Protein AF-A0AAW8T1I6-F1 (afdb_monomer_lite)

Foldseek 3Di:
DDDDDDDDPPDPDDDDPPDPDDPDPDDLCRVDDWAFEEAEEEAPDFDQQCSRTPVSVVRDPPWDKDWPDGDHRNDFDKDKTWIWIAHPSRDIDIYIYIYGYDYPDDVCRVDDFQFDDDDDDVPDDDDCPPRGPDDDD

pLDDT: mean 73.12, std 18.67, range [39.38, 94.88]

Organism: NCBI:txid71452

InterPro domains:
  IPR012706 Rib/alpha/Esp surface antigen repeat [TIGR02331] (39-114)
  IPR059115 Rib domain [PF08428] (28-103)
  IPR059115 Rib domain [PF08428] (107-135)

Radius of gyration: 32.07 Å; chains: 1; bounding box: 102×38×80 Å

Sequence (137 aa):
WPEEATQPITADDTEFVSSATKLDDKSDADKYNPEGQKVTTELNKEPDASEGIKNKEDLPKDTKYTWKEKVDVSAAGNKKGTVVVTYPDGSSDEVEVDVTVTDNRSDADKYEPTVEGEKVEVGGTVDLTDNVTNLPT

Structure (mmCIF, N/CA/C/O backbone):
data_AF-A0AAW8T1I6-F1
#
_entry.id   AF-A0AAW8T1I6-F1
#
loop_
_atom_site.group_PDB
_atom_site.id
_atom_site.type_symbol
_atom_site.label_atom_id
_atom_site.label_alt_id
_atom_site.label_comp_id
_atom_site.label_asym_id
_atom_site.label_entity_id
_atom_site.label_seq_id
_atom_site.pdbx_PDB_ins_code
_atom_site.Cartn_x
_atom_site.Cartn_y
_atom_site.Cartn_z
_atom_site.occupancy
_atom_site.B_iso_or_equiv
_atom_site.auth_seq_id
_atom_site.auth_comp_id
_atom_site.auth_asym_id
_atom_site.auth_atom_id
_atom_site.pdbx_PDB_model_num
ATOM 1 N N . TRP A 1 1 ? -63.818 -28.198 21.533 1.00 39.38 1 TRP A N 1
ATOM 2 C CA . TRP A 1 1 ? -63.361 -26.848 21.918 1.00 39.38 1 TRP A CA 1
ATOM 3 C C . TRP A 1 1 ? -62.116 -27.067 22.768 1.00 39.38 1 TRP A C 1
ATOM 5 O O . TRP A 1 1 ? -62.206 -27.926 23.635 1.00 39.38 1 TRP A O 1
ATOM 15 N N . PRO A 1 2 ? -60.951 -26.518 22.378 1.00 56.09 2 PRO A N 1
ATOM 16 C CA . PRO A 1 2 ? -59.714 -27.300 22.284 1.00 56.09 2 PRO A CA 1
ATOM 17 C C . PRO A 1 2 ? -58.902 -27.390 23.579 1.00 56.09 2 PRO A C 1
ATOM 19 O O . PRO A 1 2 ? -58.946 -26.500 24.422 1.00 56.09 2 PRO A O 1
ATOM 22 N N . GLU A 1 3 ? -58.150 -28.484 23.671 1.00 47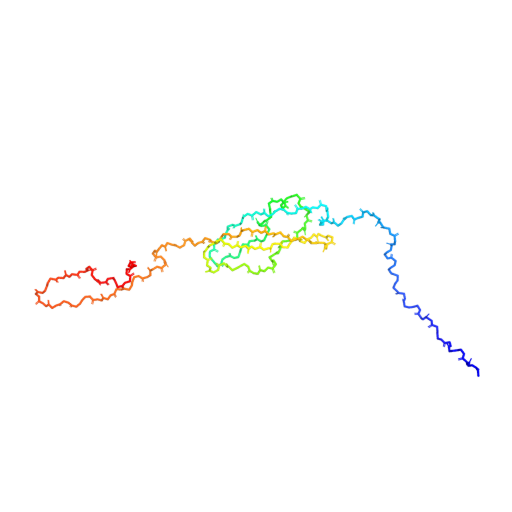.78 3 GLU A N 1
ATOM 23 C CA . GLU A 1 3 ? -57.168 -28.793 24.703 1.00 47.78 3 GLU A CA 1
ATOM 24 C C . GLU A 1 3 ? -55.894 -27.969 24.460 1.00 47.78 3 GLU A C 1
ATOM 26 O O . GLU A 1 3 ? -55.295 -28.006 23.384 1.00 47.78 3 GLU A O 1
ATOM 31 N N . GLU A 1 4 ? -55.530 -27.182 25.467 1.00 54.12 4 GLU A N 1
ATOM 32 C CA . GLU A 1 4 ? -54.339 -26.344 25.542 1.00 54.12 4 GLU A CA 1
ATOM 33 C C . GLU A 1 4 ? -53.096 -27.239 25.663 1.00 54.12 4 GLU A C 1
ATOM 35 O O . GLU A 1 4 ? -52.903 -27.948 26.653 1.00 54.12 4 GLU A O 1
ATOM 40 N N . ALA A 1 5 ? -52.270 -27.256 24.615 1.00 54.16 5 ALA A N 1
ATOM 41 C CA . ALA A 1 5 ? -51.030 -28.015 24.593 1.00 54.16 5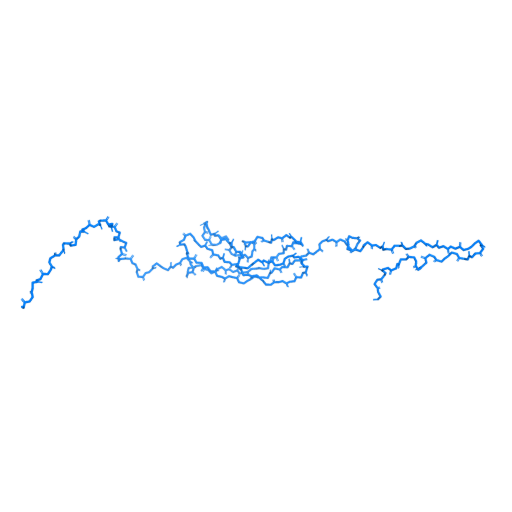 ALA A CA 1
ATOM 42 C C . ALA A 1 5 ? -50.003 -27.362 25.529 1.00 54.16 5 ALA A C 1
ATOM 44 O O . ALA A 1 5 ? -49.456 -26.297 25.253 1.00 54.16 5 ALA A O 1
ATOM 45 N N . THR A 1 6 ? -49.734 -28.040 26.637 1.00 50.91 6 THR A N 1
ATOM 46 C CA . THR A 1 6 ? -48.608 -27.784 27.530 1.00 50.91 6 THR A CA 1
ATOM 47 C C . THR A 1 6 ? -47.327 -28.321 26.895 1.00 50.91 6 THR A C 1
ATOM 49 O O . THR A 1 6 ? -47.194 -29.527 26.700 1.00 50.91 6 THR A O 1
ATOM 52 N N . GLN A 1 7 ? -46.346 -27.449 26.644 1.00 53.72 7 GLN A N 1
ATOM 53 C CA . GLN A 1 7 ? -44.936 -27.839 26.715 1.00 53.72 7 GLN A CA 1
ATOM 54 C C . GLN A 1 7 ? -44.137 -26.791 27.508 1.00 53.72 7 GLN A C 1
ATOM 56 O O . GLN A 1 7 ? -44.283 -25.595 27.253 1.00 53.72 7 GLN A O 1
ATOM 61 N N . PRO A 1 8 ? -43.327 -27.221 28.495 1.00 50.47 8 PRO A N 1
ATOM 62 C CA . PRO A 1 8 ? -42.499 -26.331 29.296 1.00 50.47 8 PRO A CA 1
ATOM 63 C C . PRO A 1 8 ? -41.362 -25.753 28.448 1.00 50.47 8 PRO A C 1
ATOM 65 O O . PRO A 1 8 ? -40.658 -26.488 27.754 1.00 50.47 8 PRO A O 1
ATOM 68 N N . ILE A 1 9 ? -41.148 -24.439 28.552 1.00 52.16 9 ILE A N 1
ATOM 69 C CA . ILE A 1 9 ? -39.892 -23.811 28.143 1.00 52.16 9 ILE A CA 1
ATOM 70 C C . ILE A 1 9 ? -38.775 -24.442 28.982 1.00 52.16 9 ILE A C 1
ATOM 72 O O . ILE A 1 9 ? -38.654 -24.197 30.180 1.00 52.16 9 ILE A O 1
ATOM 76 N N . THR A 1 10 ? -38.011 -25.352 28.385 1.00 50.12 10 THR A N 1
ATOM 77 C CA . THR A 1 10 ? -36.826 -25.885 29.054 1.00 50.12 10 THR A CA 1
ATOM 78 C C . THR A 1 10 ? -35.788 -24.780 28.993 1.00 50.12 10 THR A C 1
ATOM 80 O O . THR A 1 10 ? -35.408 -24.349 27.907 1.00 50.12 10 THR A O 1
ATOM 83 N N . ALA A 1 11 ? -35.420 -24.271 30.166 1.00 52.03 11 ALA A N 1
ATOM 84 C CA . ALA A 1 11 ? -34.281 -23.398 30.350 1.00 52.03 11 ALA A CA 1
ATOM 85 C C . ALA A 1 11 ? -33.032 -24.142 29.866 1.00 52.03 11 ALA A C 1
ATOM 87 O O . ALA A 1 11 ? -32.505 -24.993 30.580 1.00 52.03 11 ALA A O 1
ATOM 88 N N . ASP A 1 12 ? -32.604 -23.852 28.640 1.00 48.78 12 ASP A N 1
ATOM 89 C CA . ASP A 1 12 ? -31.193 -23.936 28.302 1.00 48.78 12 ASP A CA 1
ATOM 90 C C . ASP A 1 12 ? -30.607 -22.567 28.634 1.00 48.78 12 ASP A C 1
ATOM 92 O O . ASP A 1 12 ? -30.815 -21.556 27.958 1.00 48.78 12 ASP A O 1
ATOM 96 N N . ASP A 1 13 ? -30.018 -22.556 29.816 1.00 50.78 13 ASP A N 1
ATOM 97 C CA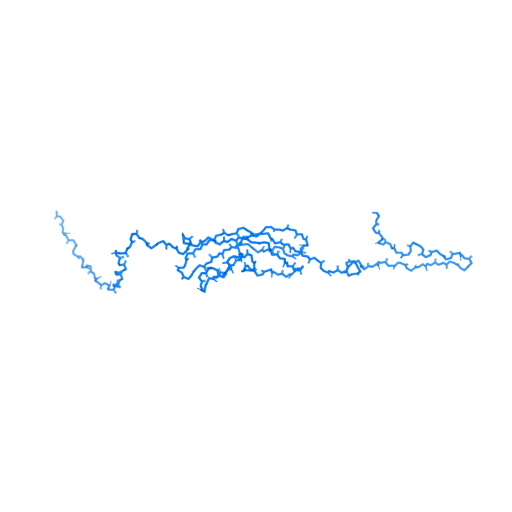 . ASP A 1 13 ? -29.177 -21.520 30.360 1.00 50.78 13 ASP A CA 1
ATOM 98 C C . ASP A 1 13 ? -28.027 -21.250 29.380 1.00 50.78 13 ASP A C 1
ATOM 100 O O . ASP A 1 13 ? -27.060 -21.997 29.267 1.00 50.78 13 ASP A O 1
ATOM 104 N N . THR A 1 14 ? -28.128 -20.159 28.635 1.00 47.47 14 THR A N 1
ATOM 105 C CA . THR A 1 14 ? -26.947 -19.336 28.413 1.00 47.47 14 THR A CA 1
ATOM 106 C C . THR A 1 14 ? -27.343 -17.922 28.763 1.00 47.47 14 THR A C 1
ATOM 108 O O . THR A 1 14 ? -27.845 -17.151 27.943 1.00 47.47 14 THR A O 1
ATOM 111 N N . GLU A 1 15 ? -27.135 -17.593 30.032 1.00 50.28 15 GLU A N 1
ATOM 112 C CA . GLU A 1 15 ? -26.924 -16.219 30.433 1.00 50.28 15 GLU A CA 1
ATOM 113 C C . GLU A 1 15 ? -25.830 -15.607 29.545 1.00 50.28 15 GLU A C 1
ATOM 115 O O . GLU A 1 15 ? -24.637 -15.820 29.738 1.00 50.28 15 GLU A O 1
ATOM 120 N N . PHE A 1 16 ? -26.227 -14.789 28.578 1.00 45.81 16 PHE A N 1
ATOM 121 C CA . PHE A 1 16 ? -25.461 -13.587 28.301 1.00 45.81 16 PHE A CA 1
ATOM 122 C C . PHE A 1 16 ? -26.426 -12.424 28.153 1.00 45.81 16 PHE A C 1
ATOM 124 O O . PHE A 1 16 ? -26.747 -11.929 27.076 1.00 45.81 16 PHE A O 1
ATOM 131 N N . VAL A 1 17 ? -26.890 -11.974 29.313 1.00 47.53 17 VAL A N 1
ATOM 132 C CA . VAL A 1 17 ? -27.098 -10.551 29.538 1.00 47.53 17 VAL A CA 1
ATOM 133 C C . VAL A 1 17 ? -25.784 -9.811 29.242 1.00 47.53 17 VAL A C 1
ATOM 135 O O . VAL A 1 17 ? -25.057 -9.439 30.152 1.00 47.53 17 VAL A O 1
ATOM 138 N N . SER A 1 18 ? -25.479 -9.531 27.973 1.00 44.50 18 SER A N 1
ATOM 139 C CA . SER A 1 18 ? -24.717 -8.325 27.633 1.00 44.50 18 SER A CA 1
ATOM 140 C C . SER A 1 18 ? -25.683 -7.154 27.543 1.00 44.50 18 SER A C 1
ATOM 142 O O . SER A 1 18 ? -26.021 -6.649 26.479 1.00 44.50 18 SER A O 1
ATOM 144 N N . SER A 1 19 ? -26.140 -6.770 28.731 1.00 42.41 19 SER A N 1
ATOM 145 C CA . SER A 1 19 ? -26.125 -5.385 29.184 1.00 42.41 19 SER A CA 1
ATOM 146 C C . SER A 1 19 ? -26.689 -4.341 28.221 1.00 42.41 19 SER A C 1
ATOM 148 O O . SER A 1 19 ? -25.997 -3.787 27.369 1.00 42.41 19 SER A O 1
ATOM 150 N N . ALA A 1 20 ? -27.917 -3.921 28.507 1.00 54.34 20 ALA A N 1
ATOM 151 C CA . ALA A 1 20 ? -28.295 -2.536 28.290 1.00 54.34 20 ALA A CA 1
ATOM 152 C C . ALA A 1 20 ? -27.394 -1.615 29.144 1.00 54.34 20 ALA A C 1
ATOM 154 O O . ALA A 1 20 ? -27.723 -1.351 30.295 1.00 54.34 20 ALA A O 1
ATOM 155 N N . THR A 1 21 ? -26.273 -1.138 28.588 1.00 42.59 21 THR A N 1
ATOM 156 C CA . THR A 1 21 ? -25.520 0.045 29.063 1.00 42.59 21 THR A CA 1
ATOM 157 C C . THR A 1 21 ? -24.465 0.493 28.040 1.00 42.59 21 THR A C 1
ATOM 159 O O . THR A 1 21 ? -23.339 0.012 28.071 1.00 42.59 21 THR A O 1
ATOM 162 N N . LYS A 1 22 ? -24.813 1.449 27.165 1.00 50.56 22 LYS A N 1
ATOM 163 C CA . LYS A 1 22 ? -24.069 2.708 26.912 1.00 50.56 22 LYS A CA 1
ATOM 164 C C . LYS A 1 22 ? -24.577 3.397 25.653 1.00 50.56 22 LYS A C 1
ATOM 166 O O . LYS A 1 22 ? -24.562 2.849 24.560 1.00 50.56 22 LYS A O 1
ATOM 171 N N . LEU A 1 23 ? -24.994 4.637 25.833 1.00 51.34 23 LEU A N 1
ATOM 172 C CA . LEU A 1 23 ? -25.487 5.546 24.809 1.00 51.34 23 LEU A CA 1
ATOM 173 C C . LEU A 1 23 ? -24.316 6.412 24.285 1.00 51.34 23 LEU A C 1
ATOM 175 O O . LEU A 1 23 ? -24.521 7.542 23.853 1.00 51.34 23 LEU A O 1
ATOM 179 N N . ASP A 1 24 ? -23.073 5.916 24.372 1.00 53.62 24 ASP A N 1
ATOM 180 C CA . ASP A 1 24 ? -21.867 6.753 24.289 1.00 53.62 24 ASP A CA 1
ATOM 181 C C . ASP A 1 24 ? -20.543 6.019 23.975 1.00 53.62 24 ASP A C 1
ATOM 183 O O . ASP A 1 24 ? -19.510 6.686 23.877 1.00 53.62 24 ASP A O 1
ATOM 187 N N . ASP A 1 25 ? -20.524 4.701 23.728 1.00 58.41 25 ASP A N 1
ATOM 188 C CA . ASP A 1 25 ? -19.298 4.042 23.243 1.00 58.41 25 ASP A CA 1
ATOM 189 C C . ASP A 1 25 ? -19.191 4.218 21.720 1.00 58.41 25 ASP A C 1
ATOM 191 O O . ASP A 1 25 ? -19.641 3.392 20.931 1.00 58.41 25 ASP A O 1
ATOM 195 N N . LYS A 1 26 ? -18.678 5.381 21.295 1.00 69.25 26 LYS A N 1
ATOM 196 C CA . LYS A 1 26 ? -18.222 5.570 19.909 1.00 69.25 26 LYS A CA 1
ATOM 197 C C . LYS A 1 26 ? -17.225 4.463 19.576 1.00 69.25 26 LYS A C 1
ATOM 199 O O . LYS A 1 26 ? -16.321 4.226 20.381 1.00 69.25 26 LYS A O 1
ATOM 204 N N . SER A 1 27 ? -17.355 3.841 18.408 1.00 83.94 27 SER A N 1
ATOM 205 C CA . SER A 1 27 ? -16.366 2.863 17.964 1.00 83.94 27 SER A CA 1
ATOM 206 C C . SER A 1 27 ? -14.986 3.513 17.842 1.00 83.94 27 SER A C 1
ATOM 208 O O . SER A 1 27 ? -14.876 4.739 17.741 1.00 83.94 27 SER A O 1
ATOM 210 N N . ASP A 1 28 ? -13.917 2.717 17.843 1.00 83.94 28 ASP A N 1
ATOM 211 C CA . ASP A 1 28 ? -12.588 3.258 17.535 1.00 83.94 28 ASP A CA 1
ATOM 212 C C . ASP A 1 28 ? -12.562 3.919 16.145 1.00 83.94 28 ASP A C 1
ATOM 214 O O . ASP A 1 28 ? -11.955 4.975 15.998 1.00 83.94 28 ASP A O 1
ATOM 218 N N . ALA A 1 29 ? -13.317 3.405 15.169 1.00 86.88 29 ALA A N 1
ATOM 219 C CA . ALA A 1 29 ? -13.452 4.028 13.848 1.00 86.88 29 ALA A CA 1
ATOM 220 C C . ALA A 1 29 ? -14.156 5.404 13.889 1.00 86.88 29 ALA A C 1
ATOM 222 O O . ALA A 1 29 ? -13.873 6.282 13.086 1.00 86.88 29 ALA A O 1
ATOM 223 N N . ASP A 1 30 ? -15.045 5.652 14.858 1.00 85.56 30 ASP A N 1
ATOM 224 C CA . ASP A 1 30 ? -15.645 6.983 15.058 1.00 85.56 30 ASP A CA 1
ATOM 225 C C . ASP A 1 30 ? -14.715 7.956 15.809 1.00 85.56 30 ASP A C 1
ATOM 227 O O . ASP A 1 30 ? -14.967 9.166 15.846 1.00 85.56 30 ASP A O 1
ATOM 231 N N . LYS A 1 31 ? -13.701 7.431 16.507 1.00 87.00 31 LYS A N 1
ATOM 232 C CA . LYS A 1 31 ? -12.760 8.200 17.338 1.00 87.00 31 LYS A CA 1
ATOM 233 C C . LYS A 1 31 ? -11.493 8.561 16.568 1.00 87.00 31 LYS A C 1
ATOM 235 O O . LYS A 1 31 ? -10.973 9.662 16.744 1.00 87.00 31 LYS A O 1
ATOM 240 N N . TYR A 1 32 ? -11.001 7.633 15.759 1.00 88.69 32 TYR A N 1
ATOM 241 C CA . TYR A 1 32 ? -9.785 7.763 14.978 1.00 88.69 32 TYR A CA 1
ATOM 242 C C . TYR A 1 32 ? -10.128 8.017 13.517 1.00 88.69 32 TYR A C 1
ATOM 244 O O . TYR A 1 32 ? -11.118 7.523 13.002 1.00 88.69 32 TYR A O 1
ATOM 252 N N . ASN A 1 33 ? -9.293 8.798 12.840 1.00 90.62 33 ASN A N 1
ATOM 253 C CA . ASN A 1 33 ? -9.425 9.023 11.408 1.00 90.62 33 ASN A CA 1
ATOM 254 C C . ASN A 1 33 ? -8.079 8.701 10.752 1.00 90.62 33 ASN A C 1
ATOM 256 O O . ASN A 1 33 ? -7.179 9.550 10.769 1.00 90.62 33 ASN A O 1
ATOM 260 N N . PRO A 1 34 ? -7.892 7.485 10.223 1.00 91.94 34 PRO A N 1
ATOM 261 C CA . PRO A 1 34 ? -6.632 7.098 9.618 1.00 91.94 34 PRO A CA 1
ATOM 262 C C . PRO A 1 34 ? -6.410 7.882 8.319 1.00 91.94 34 PRO A C 1
ATOM 264 O O . PRO A 1 34 ? -7.295 8.009 7.475 1.00 91.94 34 PRO A O 1
ATOM 267 N N . GLU A 1 35 ? -5.218 8.450 8.168 1.00 91.88 35 GLU A N 1
ATOM 268 C CA . GLU A 1 35 ? -4.851 9.272 7.018 1.00 91.88 35 GLU A CA 1
ATOM 269 C C . GLU A 1 35 ? -3.955 8.486 6.066 1.00 91.88 35 GLU A C 1
ATOM 271 O O . GLU A 1 35 ? -2.910 7.964 6.461 1.00 91.88 35 GLU A O 1
ATOM 276 N N . GLY A 1 36 ? -4.332 8.455 4.792 1.00 92.56 36 GLY A N 1
ATOM 277 C CA . GLY A 1 36 ? -3.535 7.826 3.750 1.00 92.56 36 GLY A CA 1
ATOM 278 C C . GLY A 1 36 ? -2.270 8.617 3.421 1.00 92.56 36 GLY A C 1
ATOM 279 O O . GLY A 1 36 ? -2.236 9.847 3.501 1.00 92.56 36 GLY A O 1
ATOM 280 N N . GLN A 1 37 ? -1.221 7.918 3.002 1.00 90.69 37 GLN A N 1
ATOM 281 C CA . GLN A 1 37 ? -0.024 8.506 2.412 1.00 90.69 37 GLN A CA 1
ATOM 282 C C . GLN A 1 37 ? 0.474 7.699 1.221 1.00 90.69 37 GLN A C 1
ATOM 284 O O . GLN A 1 37 ? 0.098 6.549 1.008 1.00 90.69 37 GLN A O 1
ATOM 289 N N . LYS A 1 38 ? 1.364 8.319 0.443 1.00 90.50 38 LYS A N 1
ATOM 290 C CA . LYS A 1 38 ? 2.030 7.636 -0.662 1.00 90.50 38 LYS A CA 1
ATOM 291 C C . LYS A 1 38 ? 2.990 6.567 -0.133 1.00 90.50 38 LYS A C 1
ATOM 293 O O . LYS A 1 38 ? 3.781 6.841 0.770 1.00 90.50 38 LYS A O 1
ATOM 298 N N . VAL A 1 39 ? 2.987 5.405 -0.770 1.00 89.44 39 VAL A N 1
ATOM 299 C CA . VAL A 1 39 ? 3.927 4.310 -0.509 1.00 89.44 39 VAL A CA 1
ATOM 300 C C . VAL A 1 39 ? 4.739 4.053 -1.764 1.00 89.44 39 VAL A C 1
ATOM 302 O O . VAL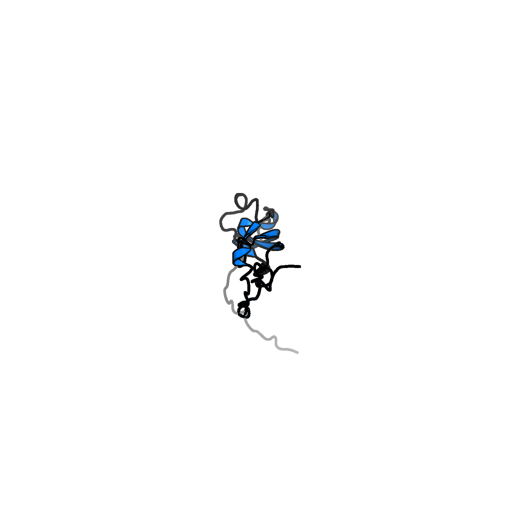 A 1 39 ? 4.202 4.084 -2.869 1.00 89.44 39 VAL A O 1
ATOM 305 N N . THR A 1 40 ? 6.028 3.775 -1.607 1.00 89.25 40 THR A N 1
ATOM 306 C CA . THR A 1 40 ? 6.889 3.364 -2.718 1.00 89.25 40 THR A CA 1
ATOM 307 C C . THR A 1 40 ? 7.319 1.922 -2.512 1.00 89.25 40 THR A C 1
ATOM 309 O O . THR A 1 40 ? 7.755 1.554 -1.424 1.00 89.25 40 THR A O 1
ATOM 312 N N . THR A 1 41 ? 7.219 1.113 -3.560 1.00 89.00 41 THR A N 1
ATOM 313 C CA . THR A 1 41 ? 7.663 -0.280 -3.563 1.00 89.00 41 THR A CA 1
ATOM 314 C C . THR A 1 41 ? 8.413 -0.612 -4.843 1.00 89.00 41 THR A C 1
ATOM 316 O O . THR A 1 41 ? 8.358 0.123 -5.824 1.00 89.00 41 THR A O 1
ATOM 319 N N . GLU A 1 42 ? 9.110 -1.737 -4.839 1.00 86.75 42 GLU A N 1
ATOM 320 C CA . GLU A 1 42 ? 9.865 -2.229 -5.986 1.00 86.75 42 GLU A CA 1
ATOM 321 C C . GLU A 1 42 ? 9.018 -3.185 -6.833 1.00 86.75 42 GLU A C 1
ATOM 323 O O . GLU A 1 42 ? 8.009 -3.727 -6.375 1.00 86.75 42 GLU A O 1
ATOM 328 N N . LEU A 1 43 ? 9.437 -3.415 -8.079 1.00 84.62 43 LEU A N 1
ATOM 329 C CA . LEU A 1 43 ? 8.774 -4.373 -8.961 1.00 84.62 43 LEU A CA 1
ATOM 330 C C . LEU A 1 43 ? 8.688 -5.766 -8.308 1.00 84.62 43 LEU A C 1
ATOM 332 O O . LEU A 1 43 ? 9.678 -6.282 -7.794 1.00 84.62 43 LEU A O 1
ATOM 336 N N . ASN A 1 44 ? 7.511 -6.391 -8.372 1.00 82.56 44 ASN A N 1
ATOM 337 C CA . ASN A 1 44 ? 7.191 -7.691 -7.766 1.00 82.56 44 ASN A CA 1
ATOM 338 C C . ASN A 1 44 ? 7.321 -7.745 -6.232 1.00 82.56 44 ASN A C 1
ATOM 340 O O . ASN A 1 44 ? 7.315 -8.832 -5.654 1.00 82.56 44 ASN A O 1
ATOM 344 N N . LYS A 1 45 ? 7.399 -6.591 -5.561 1.00 84.38 45 LYS A N 1
ATOM 345 C CA . LYS A 1 45 ? 7.434 -6.484 -4.103 1.00 84.38 45 LYS A CA 1
ATOM 346 C C . LYS A 1 45 ? 6.150 -5.830 -3.613 1.00 84.38 45 LYS A C 1
ATOM 348 O O . LYS A 1 45 ? 5.890 -4.664 -3.902 1.00 84.38 45 LYS A O 1
ATOM 353 N N . GLU A 1 46 ? 5.329 -6.582 -2.891 1.00 83.69 46 GLU A N 1
ATOM 354 C CA . GLU A 1 46 ? 4.099 -6.037 -2.315 1.00 83.69 46 GLU A CA 1
ATOM 355 C C . GLU A 1 46 ? 4.458 -5.056 -1.181 1.00 83.69 46 GLU A C 1
ATOM 357 O O . GLU A 1 46 ? 5.262 -5.410 -0.313 1.00 83.69 46 GLU A O 1
ATOM 362 N N . PRO A 1 47 ? 3.935 -3.818 -1.199 1.00 88.56 47 PRO A N 1
ATOM 363 C CA . PRO A 1 47 ? 4.166 -2.863 -0.125 1.00 88.56 47 PRO A CA 1
ATOM 364 C C . PRO A 1 47 ? 3.435 -3.298 1.142 1.00 88.56 47 PRO A C 1
ATOM 366 O O . PRO A 1 47 ? 2.370 -3.914 1.081 1.00 88.56 47 PRO A O 1
ATOM 369 N N . ASP A 1 48 ? 3.953 -2.897 2.296 1.00 90.31 48 ASP A N 1
ATOM 370 C CA . ASP A 1 48 ? 3.226 -3.071 3.546 1.00 90.31 48 ASP A CA 1
ATOM 371 C C . ASP A 1 48 ? 2.059 -2.071 3.625 1.00 90.31 48 ASP A C 1
ATOM 373 O O . ASP A 1 48 ? 2.228 -0.878 3.364 1.00 90.31 48 ASP A O 1
ATOM 377 N N . ALA A 1 49 ? 0.862 -2.554 3.965 1.00 90.56 49 ALA A N 1
ATOM 378 C CA . ALA A 1 49 ? -0.333 -1.715 4.056 1.00 90.56 49 ALA A CA 1
ATOM 379 C C . ALA A 1 49 ? -0.219 -0.663 5.170 1.00 90.56 49 ALA A C 1
ATOM 381 O O . ALA A 1 49 ? -0.759 0.435 5.043 1.00 90.56 49 ALA A O 1
ATOM 382 N N . SER A 1 50 ? 0.516 -0.969 6.245 1.00 91.25 50 SER A N 1
ATOM 383 C CA . SER A 1 50 ? 0.722 -0.033 7.354 1.00 91.25 50 SER A CA 1
ATOM 384 C C . SER A 1 50 ? 1.572 1.172 6.953 1.00 91.25 50 SER A C 1
ATOM 386 O O . SER A 1 50 ? 1.363 2.268 7.469 1.00 91.25 50 SER A O 1
ATOM 388 N N . GLU A 1 51 ? 2.469 1.014 5.973 1.00 91.06 51 GLU A N 1
ATOM 389 C CA . GLU A 1 51 ? 3.242 2.126 5.411 1.00 91.06 51 GLU A CA 1
ATOM 390 C C . GLU A 1 51 ? 2.351 3.098 4.631 1.00 91.06 51 GLU A C 1
ATOM 392 O O . GLU A 1 51 ? 2.717 4.257 4.454 1.00 91.06 51 GLU A O 1
ATOM 397 N N . GLY A 1 52 ? 1.157 2.665 4.217 1.00 91.44 52 GLY A N 1
ATOM 398 C CA . GLY A 1 52 ? 0.140 3.519 3.607 1.00 91.44 52 GLY A CA 1
ATOM 399 C C . GLY A 1 52 ? -0.553 4.458 4.584 1.00 91.44 52 GLY A C 1
ATOM 400 O O . GLY A 1 52 ? -1.218 5.385 4.134 1.00 91.44 52 GLY A O 1
ATOM 401 N N . ILE A 1 53 ? -0.390 4.279 5.896 1.00 93.94 53 ILE A N 1
ATOM 402 C CA . ILE A 1 53 ? -1.066 5.099 6.902 1.00 93.94 53 ILE A CA 1
ATOM 403 C C . ILE A 1 53 ? -0.081 6.074 7.545 1.00 93.94 53 ILE A C 1
ATOM 405 O O . ILE A 1 53 ? 0.872 5.691 8.223 1.00 93.94 53 ILE A O 1
ATOM 409 N N . LYS A 1 54 ? -0.340 7.366 7.351 1.00 92.81 54 LYS A N 1
ATOM 410 C CA . LYS A 1 54 ? 0.489 8.477 7.826 1.00 92.81 54 LYS A CA 1
ATOM 411 C C . LYS A 1 54 ? 0.511 8.585 9.348 1.00 92.81 54 LYS A C 1
ATOM 413 O O . LYS A 1 54 ? 1.565 8.804 9.934 1.00 92.81 54 LYS A O 1
ATOM 418 N N . ASN A 1 55 ? -0.650 8.447 9.986 1.00 91.69 55 ASN A N 1
ATOM 419 C CA . ASN A 1 55 ? -0.843 8.615 11.428 1.00 91.69 55 ASN A CA 1
ATOM 420 C C . ASN A 1 55 ? -0.900 7.278 12.181 1.00 91.69 55 ASN A C 1
ATOM 422 O O . ASN A 1 55 ? -1.527 7.193 13.231 1.00 91.69 55 ASN A O 1
ATOM 426 N N . LYS A 1 56 ? -0.218 6.236 11.688 1.00 88.38 56 LYS A N 1
ATOM 427 C CA . LYS A 1 56 ? -0.212 4.898 12.310 1.00 88.38 56 LYS A CA 1
ATOM 428 C C . LYS A 1 56 ? 0.229 4.876 13.780 1.00 88.38 56 LYS A C 1
ATOM 430 O O . LYS A 1 56 ? -0.116 3.948 14.500 1.00 88.38 56 LYS A O 1
ATOM 435 N N . GLU A 1 57 ? 0.998 5.877 14.211 1.00 88.62 57 GLU A N 1
ATOM 436 C CA . GLU A 1 57 ? 1.454 6.035 15.599 1.00 88.62 57 GLU A CA 1
ATOM 437 C C . GLU A 1 57 ? 0.389 6.646 16.527 1.00 88.62 57 GLU A C 1
ATOM 439 O O . GLU A 1 57 ? 0.477 6.481 17.742 1.00 88.62 57 GLU A O 1
ATOM 444 N N . ASP A 1 58 ? -0.600 7.347 15.965 1.00 89.56 58 ASP A N 1
ATOM 445 C CA . ASP A 1 58 ? -1.733 7.936 16.696 1.00 89.56 58 ASP A CA 1
ATOM 446 C C . ASP A 1 58 ? -2.880 6.927 16.876 1.00 89.56 58 ASP A C 1
ATOM 448 O O . ASP A 1 58 ? -3.699 7.040 17.789 1.00 89.56 58 ASP A O 1
ATOM 452 N N . LEU A 1 59 ? -2.907 5.901 16.022 1.00 89.00 59 LEU A N 1
ATOM 453 C CA . LEU A 1 59 ? -3.869 4.809 16.081 1.00 89.00 59 LEU A CA 1
ATOM 454 C C . LEU A 1 59 ? -3.601 3.889 17.285 1.00 89.00 59 LEU A C 1
ATOM 456 O O . LEU A 1 59 ? -2.465 3.777 17.764 1.00 89.00 59 LEU A O 1
ATOM 460 N N . PRO A 1 60 ? -4.635 3.202 17.800 1.00 89.06 60 PRO A N 1
ATOM 461 C CA . PRO A 1 60 ? -4.476 2.341 18.957 1.00 89.06 60 PRO A CA 1
ATOM 462 C C . PRO A 1 60 ? -3.486 1.207 18.676 1.00 89.06 60 PRO A C 1
ATOM 464 O O . PRO A 1 60 ? -3.343 0.698 17.559 1.00 89.06 60 PRO A O 1
ATOM 467 N N . LYS A 1 61 ? -2.797 0.787 19.737 1.00 86.00 61 LYS A N 1
ATOM 468 C CA . LYS A 1 61 ? -1.902 -0.374 19.701 1.00 86.00 61 LYS A CA 1
ATOM 469 C C . LYS A 1 61 ? -2.741 -1.606 19.330 1.00 86.00 61 LYS A C 1
ATOM 471 O O . LYS A 1 61 ? -3.903 -1.670 19.717 1.00 86.00 61 LYS A O 1
ATOM 476 N N . ASP A 1 62 ? -2.170 -2.526 18.557 1.00 88.19 62 ASP A N 1
ATOM 477 C CA . ASP A 1 62 ? -2.861 -3.696 17.979 1.00 88.19 62 ASP A CA 1
ATOM 478 C C . ASP A 1 62 ? -3.797 -3.410 16.787 1.00 88.19 62 ASP A C 1
ATOM 480 O O . ASP A 1 62 ? -4.463 -4.324 16.295 1.00 88.19 62 ASP A O 1
ATOM 484 N N . THR A 1 63 ? -3.791 -2.185 16.247 1.00 92.12 63 THR A N 1
ATOM 485 C CA . THR A 1 63 ? -4.420 -1.902 14.947 1.00 92.12 63 THR A CA 1
ATOM 486 C C . THR A 1 63 ? -3.747 -2.710 13.836 1.00 92.12 63 THR A C 1
ATOM 488 O O . THR A 1 63 ? -2.519 -2.730 13.712 1.00 92.12 63 THR A O 1
ATOM 491 N N . LYS A 1 64 ? -4.555 -3.371 13.006 1.00 93.62 64 LYS A N 1
ATOM 492 C CA . LYS A 1 64 ? -4.104 -4.149 11.848 1.00 93.62 64 LYS A CA 1
ATOM 493 C C . LYS A 1 64 ? -4.342 -3.377 10.562 1.00 93.62 64 LYS A C 1
ATOM 495 O O . LYS A 1 64 ? -5.363 -2.719 10.407 1.00 93.62 64 LYS A O 1
ATOM 500 N N . TYR A 1 65 ? -3.430 -3.536 9.614 1.00 93.81 65 TYR A N 1
ATOM 501 C CA . TYR A 1 65 ? -3.487 -2.884 8.313 1.00 93.81 65 TYR A CA 1
ATOM 502 C C . TYR A 1 65 ? -3.451 -3.956 7.240 1.00 93.81 65 TYR A C 1
ATOM 504 O O . TYR A 1 65 ? -2.561 -4.806 7.236 1.00 93.81 65 TYR A O 1
ATOM 512 N N . THR A 1 66 ? -4.425 -3.937 6.342 1.00 93.12 66 THR A N 1
ATOM 513 C CA . THR A 1 66 ? -4.514 -4.913 5.254 1.00 93.12 66 THR A CA 1
ATOM 514 C C . THR A 1 66 ? -4.899 -4.218 3.965 1.00 93.12 66 THR A C 1
ATOM 516 O O . THR A 1 66 ? -5.629 -3.235 3.984 1.00 93.12 66 THR A O 1
ATOM 519 N N . TRP A 1 67 ? -4.411 -4.708 2.832 1.00 93.00 67 TRP A N 1
ATOM 520 C CA . TRP A 1 67 ? -4.885 -4.227 1.541 1.00 93.00 67 TRP A CA 1
ATOM 521 C C . TRP A 1 67 ? -6.267 -4.811 1.253 1.00 93.00 67 TRP A C 1
ATOM 523 O O . TRP A 1 67 ? -6.446 -6.026 1.319 1.00 93.00 67 TRP A O 1
ATOM 533 N N . LYS A 1 68 ? -7.236 -3.957 0.905 1.00 90.44 68 LYS A N 1
ATOM 534 C CA . LYS A 1 68 ? -8.568 -4.401 0.467 1.00 90.44 68 LYS A CA 1
ATOM 535 C C . LYS A 1 68 ? -8.486 -5.230 -0.811 1.00 90.44 68 LYS A C 1
ATOM 537 O O . LYS A 1 68 ? -9.190 -6.224 -0.958 1.00 90.44 68 LYS A O 1
ATOM 542 N N . GLU A 1 69 ? -7.622 -4.805 -1.726 1.00 88.06 69 GLU A N 1
ATOM 543 C CA . GLU A 1 69 ? -7.354 -5.470 -2.995 1.00 88.06 69 GLU A CA 1
ATOM 544 C C . GLU A 1 69 ? -5.848 -5.669 -3.161 1.00 88.06 69 GLU A C 1
ATOM 546 O O . GLU A 1 69 ? -5.046 -4.846 -2.717 1.00 88.06 69 GLU A O 1
ATOM 551 N N . LYS A 1 70 ? -5.454 -6.769 -3.806 1.00 83.75 70 LYS A N 1
ATOM 552 C CA . LYS A 1 70 ? -4.047 -7.052 -4.075 1.00 83.75 70 LYS A CA 1
ATOM 553 C C . LYS A 1 70 ? -3.466 -5.978 -4.996 1.00 83.75 70 LYS A C 1
ATOM 555 O O . LYS A 1 70 ? -3.907 -5.827 -6.132 1.00 83.75 70 LYS A O 1
ATOM 560 N N . VAL A 1 71 ? -2.439 -5.275 -4.527 1.00 83.00 71 VAL A N 1
ATOM 561 C CA . VAL A 1 71 ? -1.767 -4.245 -5.322 1.00 83.00 71 VAL A CA 1
ATOM 562 C C . VAL A 1 71 ? -0.956 -4.908 -6.437 1.00 83.00 71 VAL A C 1
ATOM 564 O O . VAL A 1 71 ? -0.043 -5.693 -6.175 1.00 83.00 71 VAL A O 1
ATOM 567 N N . ASP A 1 72 ? -1.272 -4.595 -7.695 1.00 81.31 72 ASP A N 1
ATOM 568 C CA . ASP A 1 72 ? -0.501 -5.091 -8.837 1.00 81.31 72 ASP A CA 1
ATOM 569 C C . ASP A 1 72 ? 0.846 -4.359 -8.933 1.00 81.31 72 ASP A C 1
ATOM 571 O O . ASP A 1 72 ? 0.921 -3.205 -9.359 1.00 81.31 72 ASP A O 1
ATOM 575 N N . VAL A 1 73 ? 1.906 -5.056 -8.523 1.00 85.12 73 VAL A N 1
ATOM 576 C CA . VAL A 1 73 ? 3.294 -4.563 -8.483 1.00 85.12 73 VAL A CA 1
ATOM 577 C C . VAL A 1 73 ? 4.168 -5.137 -9.599 1.00 85.12 73 VAL A C 1
ATOM 579 O O . VAL A 1 73 ? 5.387 -4.979 -9.588 1.00 85.12 73 VAL A O 1
ATOM 582 N N . SER A 1 74 ? 3.569 -5.822 -10.573 1.00 84.62 74 SER A N 1
ATOM 583 C CA . SER A 1 74 ? 4.291 -6.430 -11.698 1.00 84.62 74 SER A CA 1
ATOM 584 C C . SER A 1 74 ? 4.688 -5.427 -12.784 1.00 84.62 74 SER A C 1
ATOM 586 O O . SER A 1 74 ? 5.489 -5.759 -13.655 1.00 84.62 74 SER A O 1
ATOM 588 N N . ALA A 1 75 ? 4.172 -4.198 -12.721 1.00 82.69 75 ALA A N 1
ATOM 589 C CA . ALA A 1 75 ? 4.526 -3.103 -13.616 1.00 82.69 75 ALA A CA 1
ATOM 590 C C . ALA A 1 75 ? 4.870 -1.842 -12.817 1.00 82.69 75 ALA A C 1
ATOM 592 O O . ALA A 1 75 ? 4.180 -1.500 -11.855 1.00 82.69 75 ALA A O 1
ATOM 593 N N . ALA A 1 76 ? 5.921 -1.137 -13.242 1.00 85.38 76 ALA A N 1
ATOM 594 C CA . ALA A 1 76 ? 6.263 0.166 -12.690 1.00 85.38 76 ALA A CA 1
ATOM 595 C C . ALA A 1 76 ? 5.185 1.207 -13.025 1.00 85.38 76 ALA A C 1
ATOM 597 O O . ALA A 1 76 ? 4.596 1.184 -14.108 1.00 85.38 76 ALA A O 1
ATOM 598 N N . GLY A 1 77 ? 4.950 2.136 -12.103 1.00 83.94 77 GLY A N 1
ATOM 599 C CA . GLY A 1 77 ? 3.953 3.190 -12.258 1.00 83.94 77 GLY A CA 1
ATOM 600 C C . GLY A 1 77 ? 3.272 3.565 -10.949 1.00 83.94 77 GLY A C 1
ATOM 601 O O . GLY A 1 77 ? 3.531 2.983 -9.898 1.00 83.94 77 GLY A O 1
ATOM 602 N N . ASN A 1 78 ? 2.397 4.564 -11.020 1.00 88.44 78 ASN A N 1
ATOM 603 C CA . ASN A 1 78 ? 1.549 4.955 -9.903 1.00 88.44 78 ASN A CA 1
ATOM 604 C C . ASN A 1 78 ? 0.213 4.204 -9.979 1.00 88.44 78 ASN A C 1
ATOM 606 O O . ASN A 1 78 ? -0.412 4.133 -11.039 1.00 88.44 78 ASN A O 1
ATOM 610 N N . LYS A 1 79 ? -0.194 3.623 -8.855 1.00 86.50 79 LYS A N 1
ATOM 611 C CA . LYS A 1 79 ? -1.426 2.863 -8.678 1.00 86.50 79 LYS A CA 1
ATOM 612 C C . LYS A 1 79 ? -2.136 3.351 -7.428 1.00 86.50 79 LYS A C 1
ATOM 614 O O . LYS A 1 79 ? -1.504 3.844 -6.501 1.00 86.50 79 LYS A O 1
ATOM 619 N N . LYS A 1 80 ? -3.447 3.158 -7.383 1.00 88.81 80 LYS A N 1
ATOM 620 C CA . LYS A 1 80 ? -4.237 3.396 -6.178 1.00 88.81 80 LYS A CA 1
ATOM 621 C C . LYS A 1 80 ? -4.453 2.082 -5.450 1.00 88.81 80 LYS A C 1
ATOM 623 O O . LYS A 1 80 ? -4.723 1.069 -6.088 1.00 88.81 80 LYS A O 1
ATOM 628 N N . GLY A 1 81 ? -4.320 2.113 -4.134 1.00 89.88 81 GLY A N 1
ATOM 629 C CA . GLY A 1 81 ? -4.668 1.012 -3.252 1.00 89.88 81 GLY A CA 1
ATOM 630 C C . GLY A 1 81 ? -5.608 1.497 -2.158 1.00 89.88 81 GLY A C 1
ATOM 631 O O . GLY A 1 81 ? -5.690 2.690 -1.870 1.00 89.88 81 GLY A O 1
ATOM 632 N N . THR A 1 82 ? -6.309 0.562 -1.536 1.00 93.31 82 THR A N 1
ATOM 633 C CA . THR A 1 82 ? -7.154 0.846 -0.375 1.00 93.31 82 THR A CA 1
ATOM 634 C C . THR A 1 82 ? -6.657 0.006 0.784 1.00 93.31 82 THR A C 1
ATOM 636 O O . THR A 1 82 ? -6.569 -1.218 0.673 1.00 93.31 82 THR A O 1
ATOM 639 N N . VAL A 1 83 ? -6.319 0.663 1.885 1.00 94.31 83 VAL A N 1
ATOM 640 C CA . VAL A 1 83 ? -5.917 0.032 3.137 1.00 94.31 83 VAL A CA 1
ATOM 641 C C . VAL A 1 83 ? -7.131 -0.046 4.050 1.00 94.31 83 VAL A C 1
ATOM 643 O O . VAL A 1 83 ? -7.780 0.959 4.316 1.00 94.31 83 VAL A O 1
ATOM 646 N N . VAL A 1 84 ? -7.424 -1.243 4.541 1.00 94.50 84 VAL A N 1
ATOM 647 C CA . VAL A 1 84 ? -8.397 -1.490 5.600 1.00 94.50 84 VAL A CA 1
ATOM 648 C C . VAL A 1 84 ? -7.656 -1.496 6.930 1.00 94.50 84 VAL A C 1
ATOM 650 O O . VAL A 1 84 ? -6.785 -2.340 7.171 1.00 94.50 84 VAL A O 1
ATOM 653 N N . VAL A 1 85 ? -8.013 -0.545 7.781 1.00 94.88 85 VAL A N 1
ATOM 654 C CA . VAL A 1 85 ? -7.500 -0.366 9.136 1.00 94.88 85 VAL A CA 1
ATOM 655 C C . VAL A 1 85 ? -8.479 -1.043 10.084 1.00 94.88 85 VAL A C 1
ATOM 657 O O . VAL A 1 85 ? -9.620 -0.622 10.179 1.00 94.88 85 VAL A O 1
ATOM 660 N N . THR A 1 86 ? -8.074 -2.124 10.745 1.00 94.19 86 THR A N 1
ATOM 661 C CA . THR A 1 86 ? -8.919 -2.876 11.688 1.00 94.19 86 THR A CA 1
ATOM 662 C C . THR A 1 86 ? -8.450 -2.631 13.114 1.00 94.19 86 THR A C 1
ATOM 664 O O . THR A 1 86 ? -7.305 -2.936 13.451 1.00 94.19 86 THR A O 1
ATOM 667 N N . TYR A 1 87 ? -9.337 -2.111 13.953 1.00 92.25 87 TYR A N 1
ATOM 668 C CA . TYR A 1 87 ? -9.065 -1.755 15.344 1.00 92.25 87 TYR A CA 1
ATOM 669 C C . TYR A 1 87 ? -9.255 -2.944 16.298 1.00 92.25 87 TYR A C 1
ATOM 671 O O . TYR A 1 87 ? -9.929 -3.918 15.948 1.00 92.25 87 TYR A O 1
ATOM 679 N N . PRO A 1 88 ? -8.701 -2.881 17.524 1.00 89.19 88 PRO A N 1
ATOM 680 C CA . PRO A 1 88 ? -8.873 -3.932 18.531 1.00 89.19 88 PRO A CA 1
ATOM 681 C C . PRO A 1 88 ? -10.333 -4.160 18.958 1.00 89.19 88 PRO A C 1
ATOM 683 O O . PRO A 1 88 ? -10.682 -5.288 19.299 1.00 89.19 88 PRO A O 1
ATOM 686 N N . ASP A 1 89 ? -11.189 -3.135 18.894 1.00 84.44 89 ASP A N 1
ATOM 687 C CA . ASP A 1 89 ? -12.637 -3.237 19.151 1.00 84.44 89 ASP A CA 1
ATOM 688 C C . ASP A 1 89 ? -13.401 -3.976 18.027 1.00 84.44 89 ASP A C 1
ATOM 690 O O . ASP A 1 89 ? -14.591 -4.256 18.132 1.00 84.44 89 ASP A O 1
ATOM 694 N N . GLY A 1 90 ? -12.716 -4.330 16.932 1.00 83.25 90 GLY A N 1
ATOM 695 C CA . GLY A 1 90 ? -13.286 -5.028 15.775 1.00 83.25 90 GLY A CA 1
ATOM 696 C C . GLY A 1 90 ? -13.879 -4.103 14.711 1.00 83.25 90 GLY A C 1
ATOM 697 O O . GLY A 1 90 ? -14.215 -4.565 13.622 1.00 83.25 90 GLY A O 1
ATOM 698 N N . SER A 1 91 ? -13.964 -2.804 14.996 1.00 90.25 91 SER A N 1
ATOM 699 C CA . SER A 1 91 ? -14.340 -1.776 14.021 1.00 90.25 91 SER A CA 1
ATOM 700 C C . SER A 1 91 ? -13.248 -1.579 12.960 1.00 90.25 91 SER A C 1
ATOM 702 O O . SER A 1 91 ? -12.085 -1.925 13.189 1.00 90.25 91 SER A O 1
ATOM 704 N N . SER A 1 92 ? -13.597 -1.019 11.797 1.00 91.56 92 SER A N 1
ATOM 705 C CA . SER A 1 92 ? -12.643 -0.823 10.698 1.00 91.56 92 SER A CA 1
ATOM 706 C C . SER A 1 92 ? -12.892 0.430 9.865 1.00 91.56 92 SER A C 1
ATOM 708 O O . SER A 1 92 ? -14.047 0.773 9.624 1.00 91.56 92 SER A O 1
ATOM 710 N N . ASP A 1 93 ? -11.816 1.009 9.337 1.00 91.81 93 ASP A N 1
ATOM 711 C CA . ASP A 1 93 ? -11.820 2.130 8.394 1.00 91.81 93 ASP A CA 1
ATOM 712 C C . ASP A 1 93 ? -11.168 1.762 7.063 1.00 91.81 93 ASP A C 1
ATOM 714 O O . ASP A 1 93 ? -10.285 0.905 6.992 1.00 91.81 93 ASP A O 1
ATOM 718 N N . GLU A 1 94 ? -11.570 2.462 6.006 1.00 94.25 94 GLU A N 1
ATOM 719 C CA . GLU A 1 94 ? -11.025 2.296 4.663 1.00 94.25 94 GLU A CA 1
ATOM 720 C C . GLU A 1 94 ? -10.313 3.569 4.216 1.00 94.25 94 GLU A C 1
ATOM 722 O O . GLU A 1 94 ? -10.902 4.648 4.177 1.00 94.25 94 GLU A O 1
ATOM 727 N N . VAL A 1 95 ? -9.044 3.435 3.845 1.00 93.19 95 VAL A N 1
ATOM 728 C CA . VA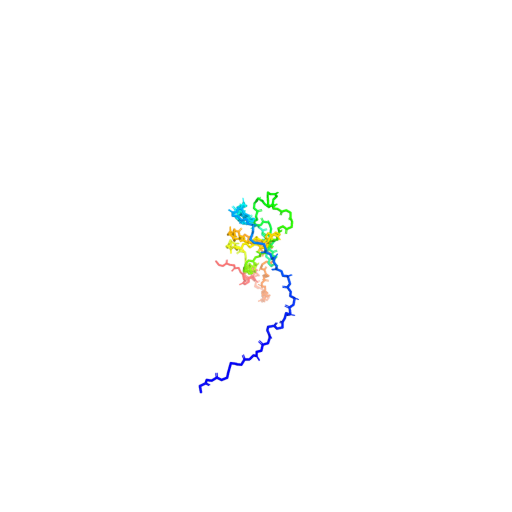L A 1 95 ? -8.183 4.562 3.493 1.00 93.19 95 VAL A CA 1
ATOM 729 C C . VAL A 1 95 ? -7.610 4.360 2.105 1.00 93.19 95 VAL A C 1
ATOM 731 O O . VAL A 1 95 ? -6.895 3.393 1.844 1.00 93.19 95 VAL A O 1
ATOM 734 N N . GLU A 1 96 ? -7.900 5.288 1.202 1.00 92.94 96 GLU A N 1
ATOM 735 C CA . GLU A 1 96 ? -7.272 5.321 -0.116 1.00 92.94 96 GLU A CA 1
ATOM 736 C C . GLU A 1 96 ? -5.838 5.853 -0.025 1.00 92.94 96 GLU A C 1
ATOM 738 O O . GLU A 1 96 ? -5.566 6.864 0.627 1.00 92.94 96 GLU A O 1
ATOM 743 N N . VAL A 1 97 ? -4.916 5.172 -0.702 1.00 92.81 97 VAL A N 1
ATOM 744 C CA . VAL A 1 97 ? -3.488 5.499 -0.721 1.00 92.81 97 VAL A CA 1
ATOM 745 C C . VAL A 1 97 ? -2.911 5.341 -2.125 1.00 92.81 97 VAL A C 1
ATOM 747 O O . VAL A 1 97 ? -3.355 4.508 -2.918 1.00 92.81 97 VAL A O 1
ATOM 750 N N . ASP A 1 98 ? -1.880 6.121 -2.430 1.00 90.38 98 ASP A N 1
ATOM 751 C CA . ASP A 1 98 ? -1.153 6.036 -3.695 1.00 90.38 98 ASP A CA 1
ATOM 752 C C . ASP A 1 98 ? 0.079 5.137 -3.546 1.00 90.38 98 ASP A C 1
ATOM 754 O O . ASP A 1 98 ? 1.002 5.440 -2.792 1.00 90.38 98 ASP A O 1
ATOM 758 N N . VAL A 1 99 ? 0.132 4.047 -4.304 1.00 90.56 99 VAL A N 1
ATOM 759 C CA . VAL A 1 99 ? 1.284 3.147 -4.377 1.00 90.56 99 VAL A CA 1
ATOM 760 C C . VAL A 1 99 ? 2.078 3.437 -5.642 1.00 90.56 99 VAL A C 1
ATOM 762 O O . VAL A 1 99 ? 1.571 3.349 -6.755 1.00 90.56 99 VAL A O 1
ATOM 765 N N . THR A 1 100 ? 3.358 3.742 -5.489 1.00 89.81 100 THR A N 1
ATOM 766 C CA . THR A 1 100 ? 4.289 3.917 -6.603 1.00 89.81 100 THR A CA 1
ATOM 767 C C . THR A 1 100 ? 5.209 2.711 -6.691 1.00 89.81 100 THR A C 1
ATOM 769 O O . THR A 1 100 ? 5.971 2.435 -5.770 1.00 89.81 100 THR A O 1
ATOM 772 N N . VAL A 1 101 ? 5.150 2.001 -7.812 1.00 89.06 101 VAL A N 1
ATOM 773 C CA . VAL A 1 101 ? 6.014 0.859 -8.110 1.00 89.06 101 VAL A CA 1
ATOM 774 C C . VAL A 1 101 ? 7.193 1.354 -8.937 1.00 89.06 101 VAL A C 1
ATOM 776 O O . VAL A 1 101 ? 7.011 1.882 -10.036 1.00 89.06 101 VAL A O 1
ATOM 779 N N . THR A 1 102 ? 8.404 1.198 -8.417 1.00 83.19 102 THR A N 1
ATOM 780 C CA . THR A 1 102 ? 9.648 1.575 -9.091 1.00 83.19 102 THR A CA 1
ATOM 781 C C . THR A 1 102 ? 10.346 0.341 -9.648 1.00 83.19 102 THR A C 1
ATOM 783 O O . THR A 1 102 ? 10.544 -0.647 -8.940 1.00 83.19 102 THR A O 1
ATOM 786 N N . ASP A 1 103 ? 10.753 0.402 -10.915 1.00 80.62 103 ASP A N 1
ATOM 787 C CA . ASP A 1 103 ? 11.650 -0.589 -11.503 1.00 80.62 103 ASP A CA 1
ATOM 788 C C . ASP A 1 103 ? 13.092 -0.072 -11.388 1.00 80.62 103 ASP A C 1
ATOM 790 O O . ASP A 1 103 ? 13.480 0.886 -12.057 1.00 80.62 103 ASP A O 1
ATOM 794 N N . ASN A 1 104 ? 13.860 -0.706 -10.500 1.00 73.25 104 ASN A N 1
ATOM 795 C CA . ASN A 1 104 ? 15.258 -0.371 -10.222 1.00 73.25 104 ASN A CA 1
ATOM 796 C C . ASN A 1 104 ? 16.241 -1.107 -11.150 1.00 73.25 104 ASN A C 1
ATOM 798 O O . ASN A 1 104 ? 17.449 -1.046 -10.926 1.00 73.25 104 ASN A O 1
ATOM 802 N N . ARG A 1 105 ? 15.750 -1.838 -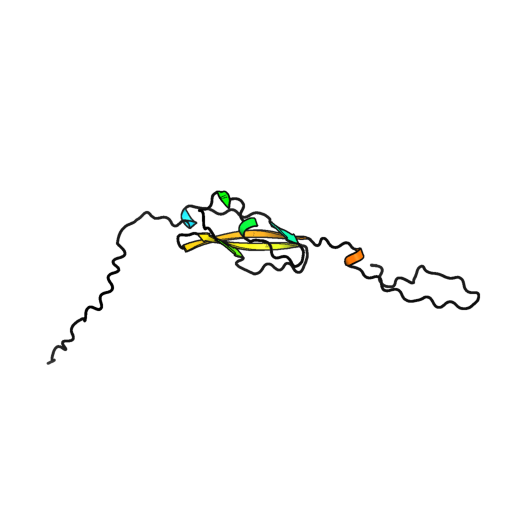12.162 1.00 69.12 105 ARG A N 1
ATOM 803 C CA . ARG A 1 105 ? 16.615 -2.542 -13.113 1.00 69.12 105 ARG A CA 1
ATOM 804 C C . ARG A 1 105 ? 17.226 -1.535 -14.079 1.00 69.12 105 ARG A C 1
ATOM 806 O O . ARG A 1 105 ? 16.534 -0.635 -14.569 1.00 69.12 105 ARG A O 1
ATOM 813 N N . SER A 1 106 ? 18.512 -1.708 -14.371 1.00 62.72 106 SER A N 1
ATOM 814 C CA . SER A 1 106 ? 19.193 -0.898 -15.379 1.00 62.72 106 SER A CA 1
ATOM 815 C C . SER A 1 106 ? 18.602 -1.199 -16.754 1.00 62.72 106 SER A C 1
ATOM 817 O O . SER A 1 106 ? 18.083 -2.289 -16.987 1.00 62.72 106 SER A O 1
ATOM 819 N N . ASP A 1 107 ? 18.727 -0.272 -17.701 1.00 58.69 107 ASP A N 1
ATOM 820 C CA . ASP A 1 107 ? 18.365 -0.545 -19.100 1.00 58.69 107 ASP A CA 1
ATOM 821 C C . ASP A 1 107 ? 19.097 -1.785 -19.646 1.00 58.69 107 ASP A C 1
ATOM 823 O O . ASP A 1 107 ? 18.502 -2.598 -20.345 1.00 58.69 107 ASP A O 1
ATOM 827 N N . ALA A 1 108 ? 20.349 -2.001 -19.229 1.00 56.28 108 ALA A N 1
ATOM 828 C CA . ALA A 1 108 ? 21.125 -3.197 -19.564 1.00 56.28 108 ALA A CA 1
ATOM 829 C C . ALA A 1 108 ? 20.511 -4.513 -19.040 1.00 56.28 108 ALA A C 1
ATOM 831 O O . ALA A 1 108 ? 20.696 -5.555 -19.655 1.00 56.28 108 ALA A O 1
ATOM 832 N N . ASP A 1 109 ? 19.767 -4.475 -17.930 1.00 60.25 109 ASP A N 1
ATOM 833 C CA . ASP A 1 109 ? 19.026 -5.628 -17.396 1.00 60.25 109 ASP A CA 1
ATOM 834 C C . ASP A 1 109 ? 17.643 -5.790 -18.066 1.00 60.25 109 ASP A C 1
ATOM 836 O O . ASP A 1 109 ? 16.982 -6.817 -17.904 1.00 60.25 109 ASP A O 1
ATOM 840 N N . LYS A 1 110 ? 17.161 -4.755 -18.772 1.00 55.12 110 LYS A N 1
ATOM 841 C CA . LYS A 1 110 ? 15.877 -4.749 -19.498 1.00 55.12 110 LYS A CA 1
ATOM 842 C C . LYS A 1 110 ? 16.021 -5.181 -20.950 1.00 55.12 110 LYS A C 1
ATOM 844 O O . LYS A 1 110 ? 15.073 -5.733 -21.503 1.00 55.12 110 LYS A O 1
ATOM 849 N N . TYR A 1 111 ? 17.179 -4.928 -21.548 1.00 54.50 111 TYR A N 1
ATOM 850 C CA . TYR A 1 111 ? 17.457 -5.213 -22.945 1.00 54.50 111 TYR A CA 1
ATOM 851 C C . TYR A 1 111 ? 18.665 -6.146 -23.058 1.00 54.50 111 TYR A C 1
ATOM 853 O O . TYR A 1 111 ? 19.804 -5.712 -22.912 1.00 54.50 111 TYR A O 1
ATOM 861 N N . GLU A 1 112 ? 18.421 -7.422 -23.369 1.00 51.50 112 GLU A N 1
ATOM 862 C CA . GLU A 1 112 ? 19.457 -8.292 -23.932 1.00 51.50 112 GLU A CA 1
ATOM 863 C C . GLU A 1 112 ? 19.592 -7.968 -25.430 1.00 51.50 112 GLU A C 1
ATOM 865 O O . GLU A 1 112 ? 18.643 -8.197 -26.187 1.00 51.50 112 GLU A O 1
ATOM 870 N N . PRO A 1 113 ? 20.724 -7.404 -25.893 1.00 46.09 113 PRO A N 1
ATOM 871 C CA . PRO A 1 113 ? 20.908 -7.124 -27.308 1.00 46.09 113 PRO A CA 1
ATOM 872 C C . PRO A 1 113 ? 21.064 -8.441 -28.075 1.00 46.09 113 PRO A C 1
ATOM 874 O O . PRO A 1 113 ? 22.004 -9.203 -27.845 1.00 46.09 113 PRO A O 1
ATOM 877 N N . THR A 1 114 ? 20.169 -8.703 -29.024 1.00 55.47 114 THR A N 1
ATOM 878 C CA . THR A 1 114 ? 20.371 -9.768 -30.007 1.00 55.47 114 THR A CA 1
ATOM 879 C C . THR A 1 114 ? 21.397 -9.307 -31.032 1.00 55.47 114 THR A C 1
ATOM 881 O O . THR A 1 114 ? 21.207 -8.288 -31.700 1.00 55.47 114 THR A O 1
ATOM 884 N N . VAL A 1 115 ? 22.491 -10.059 -31.146 1.00 49.12 115 VAL A N 1
ATOM 885 C CA . VAL A 1 115 ? 23.518 -9.841 -32.166 1.00 49.12 115 VAL A CA 1
ATOM 886 C C . VAL A 1 115 ? 23.473 -10.971 -33.184 1.00 49.12 115 VAL A C 1
ATOM 888 O O . VAL A 1 115 ? 23.495 -12.147 -32.818 1.00 49.12 115 VAL A O 1
ATOM 891 N N . GLU A 1 116 ? 23.414 -10.628 -34.466 1.00 54.12 116 GLU A N 1
ATOM 892 C CA . GLU A 1 116 ? 23.645 -11.589 -35.545 1.00 54.12 116 GLU A CA 1
ATOM 893 C C . GLU A 1 116 ? 25.105 -11.482 -35.990 1.00 54.12 116 GLU A C 1
ATOM 895 O O . GLU A 1 116 ? 25.655 -10.387 -36.102 1.00 54.12 116 GLU A O 1
ATOM 900 N N . GLY A 1 117 ? 25.777 -12.619 -36.189 1.00 48.22 117 GLY A N 1
ATOM 901 C CA . GLY A 1 117 ? 27.175 -12.634 -36.620 1.00 48.22 117 GLY A CA 1
ATOM 902 C C . GLY A 1 117 ? 27.318 -12.151 -38.064 1.00 48.22 117 GLY A C 1
ATOM 903 O O . GLY A 1 117 ? 26.666 -12.685 -38.959 1.00 48.22 117 GLY A O 1
ATOM 904 N N . GLU A 1 118 ? 28.194 -11.175 -38.302 1.00 44.22 118 GLU A N 1
ATOM 905 C CA . GLU A 1 118 ? 28.507 -10.704 -39.652 1.00 44.22 118 GLU A CA 1
ATOM 906 C C . GLU A 1 118 ? 29.231 -11.805 -40.441 1.00 44.22 118 GLU A C 1
ATOM 908 O O . GLU A 1 118 ? 30.225 -12.376 -39.982 1.00 44.22 118 GLU A O 1
ATOM 913 N N . LYS A 1 119 ? 28.758 -12.105 -41.653 1.00 55.06 119 LYS A N 1
ATOM 914 C CA . LYS A 1 119 ? 29.473 -12.970 -42.595 1.00 55.06 119 LYS A CA 1
ATOM 915 C C . LYS A 1 119 ? 29.991 -12.111 -43.744 1.00 55.06 119 LYS A C 1
ATOM 917 O O . LYS A 1 119 ? 29.231 -11.768 -44.641 1.00 55.06 119 LYS A O 1
ATOM 922 N N . VAL A 1 120 ? 31.288 -11.807 -43.724 1.00 48.31 120 VAL A N 1
ATOM 923 C CA . VAL A 1 120 ? 31.965 -11.009 -44.762 1.00 48.31 120 VAL A CA 1
ATOM 924 C C . VAL A 1 120 ? 32.762 -11.922 -45.697 1.00 48.31 120 VAL A C 1
ATOM 926 O O . VAL A 1 120 ? 33.382 -12.896 -45.263 1.00 48.31 120 VAL A O 1
ATOM 929 N N . GLU A 1 121 ? 32.745 -11.629 -46.996 1.00 53.00 121 GLU A N 1
ATOM 930 C CA . GLU A 1 121 ? 33.559 -12.320 -48.001 1.00 53.00 121 GLU A CA 1
ATOM 931 C C . GLU A 1 121 ? 35.010 -11.795 -48.004 1.00 53.00 121 GLU A C 1
ATOM 933 O O . GLU A 1 121 ? 35.268 -10.629 -47.698 1.00 53.00 121 GLU A O 1
ATOM 938 N N . VAL A 1 122 ? 35.988 -12.643 -48.353 1.00 39.41 122 VAL A N 1
ATOM 939 C CA . VAL A 1 122 ? 37.411 -12.251 -48.406 1.00 39.41 122 VAL A CA 1
ATOM 940 C C . VAL A 1 122 ? 37.599 -11.082 -49.382 1.00 39.41 122 VAL A C 1
ATOM 942 O O . VAL A 1 122 ? 37.455 -11.249 -50.590 1.00 39.41 122 VAL A O 1
ATOM 945 N N . GLY A 1 123 ? 37.949 -9.907 -48.846 1.00 57.78 123 GLY A N 1
ATOM 946 C CA . GLY A 1 123 ? 38.170 -8.668 -49.603 1.00 57.78 123 GLY A CA 1
ATOM 947 C C . GLY A 1 123 ? 37.095 -7.585 -49.427 1.00 57.78 123 GLY A C 1
ATOM 948 O O . GLY A 1 123 ? 37.266 -6.500 -49.977 1.00 57.78 123 GLY A O 1
ATOM 949 N N . GLY A 1 124 ? 36.023 -7.846 -48.670 1.00 56.03 124 GLY A N 1
ATOM 950 C CA . GLY A 1 124 ? 35.002 -6.850 -48.323 1.00 56.03 124 GLY A CA 1
ATOM 951 C C . GLY A 1 124 ? 35.396 -5.941 -47.151 1.00 56.03 124 GLY A C 1
ATOM 952 O O . GLY A 1 124 ? 36.217 -6.303 -46.307 1.00 56.03 124 GLY A O 1
ATOM 953 N N . THR A 1 125 ? 34.804 -4.749 -47.094 1.00 53.09 125 THR A N 1
ATOM 954 C CA . THR A 1 125 ? 34.859 -3.859 -45.925 1.00 53.09 125 THR A CA 1
ATOM 955 C C . THR A 1 125 ? 33.894 -4.366 -44.852 1.00 53.09 125 THR A C 1
ATOM 957 O O . THR A 1 125 ? 32.720 -4.559 -45.150 1.00 53.09 125 THR A O 1
ATOM 960 N N . VAL A 1 126 ? 34.400 -4.592 -43.638 1.00 49.97 126 VAL A N 1
ATOM 961 C CA . VAL A 1 126 ? 33.634 -5.002 -42.444 1.00 49.97 126 VAL A CA 1
ATOM 962 C C . VAL A 1 126 ? 32.813 -3.806 -41.952 1.00 49.97 126 VAL A C 1
ATOM 964 O O . VAL A 1 126 ? 33.407 -2.756 -41.691 1.00 49.97 126 VAL A O 1
ATOM 967 N N . ASP A 1 127 ? 31.494 -3.955 -41.815 1.00 56.78 127 ASP A N 1
ATOM 968 C CA . ASP A 1 127 ? 30.585 -2.908 -41.339 1.00 56.78 127 ASP A CA 1
ATOM 969 C C . ASP A 1 127 ? 29.782 -3.418 -40.133 1.00 56.78 127 ASP A C 1
ATOM 971 O O . ASP A 1 127 ? 28.695 -3.973 -40.241 1.00 56.78 127 ASP A O 1
ATOM 975 N N . LEU A 1 128 ? 30.341 -3.214 -38.938 1.00 56.12 128 LEU A N 1
ATOM 976 C CA . LEU A 1 128 ? 29.752 -3.704 -37.685 1.00 56.12 128 LEU A CA 1
ATOM 977 C C . LEU A 1 128 ? 28.561 -2.864 -37.192 1.00 56.12 128 LEU A C 1
ATOM 979 O O . LEU A 1 128 ? 28.049 -3.111 -36.098 1.00 56.12 128 LEU A O 1
ATOM 983 N N . THR A 1 129 ? 28.158 -1.831 -37.939 1.00 57.09 129 THR A N 1
ATOM 984 C CA . THR A 1 129 ? 27.137 -0.871 -37.502 1.00 57.09 129 THR A CA 1
ATOM 985 C C . THR A 1 129 ? 25.712 -1.426 -37.530 1.00 57.09 129 THR A C 1
ATOM 987 O O . THR A 1 129 ? 24.865 -0.886 -36.825 1.00 57.09 129 THR A O 1
ATOM 990 N N . ASP A 1 130 ? 25.468 -2.537 -38.232 1.00 56.09 130 ASP A N 1
ATOM 991 C CA . ASP A 1 130 ? 24.150 -3.189 -38.349 1.00 56.09 130 ASP A CA 1
ATOM 992 C C . ASP A 1 130 ? 24.018 -4.506 -37.550 1.00 56.09 130 ASP A C 1
ATOM 994 O O . ASP A 1 130 ? 22.988 -5.177 -37.586 1.00 56.09 130 ASP A O 1
ATOM 998 N N . ASN A 1 131 ? 25.037 -4.908 -36.783 1.00 54.19 131 ASN A N 1
ATOM 999 C CA . ASN A 1 131 ? 25.030 -6.204 -36.086 1.00 54.19 131 ASN A CA 1
ATOM 1000 C C . ASN A 1 131 ? 24.148 -6.264 -34.830 1.00 54.19 131 ASN A C 1
ATOM 1002 O O . ASN A 1 131 ? 23.963 -7.349 -34.275 1.00 54.19 131 ASN A O 1
ATOM 1006 N N . VAL A 1 132 ? 23.624 -5.127 -34.364 1.00 51.53 132 VAL A N 1
ATOM 1007 C CA . VAL A 1 132 ? 22.714 -5.040 -33.213 1.00 51.53 132 VAL A CA 1
ATOM 1008 C C . VAL A 1 132 ? 21.298 -4.822 -33.740 1.00 51.53 132 VAL A C 1
ATOM 1010 O O . VAL A 1 132 ? 20.903 -3.700 -34.043 1.00 51.53 132 VAL A O 1
ATOM 1013 N N . THR A 1 133 ? 20.521 -5.899 -33.845 1.00 57.78 133 THR A N 1
ATOM 1014 C CA . THR A 1 133 ? 19.218 -5.894 -34.537 1.00 57.78 133 THR A CA 1
ATOM 1015 C C . THR A 1 133 ? 18.055 -5.353 -33.700 1.00 57.78 133 THR A C 1
ATOM 1017 O O . THR A 1 133 ? 16.961 -5.165 -34.224 1.00 57.78 133 THR A O 1
ATOM 1020 N N . ASN A 1 134 ? 18.273 -5.073 -32.411 1.00 53.09 134 ASN A N 1
ATOM 1021 C CA . ASN A 1 134 ? 17.231 -4.637 -31.476 1.00 53.09 134 ASN A CA 1
ATOM 1022 C C . ASN A 1 134 ? 17.501 -3.236 -30.892 1.00 53.09 134 ASN A C 1
ATOM 1024 O O . ASN A 1 134 ? 17.368 -3.014 -29.688 1.00 53.09 134 ASN A O 1
ATOM 1028 N N . LEU A 1 135 ? 17.921 -2.294 -31.741 1.00 49.94 135 LEU A N 1
ATOM 1029 C CA . LEU A 1 135 ? 17.949 -0.872 -31.391 1.00 49.94 135 LEU A CA 1
ATOM 1030 C C . LEU A 1 135 ? 16.506 -0.323 -31.375 1.00 49.94 135 LEU A C 1
ATOM 1032 O O . LEU A 1 135 ? 15.771 -0.559 -32.335 1.00 49.94 135 LEU A O 1
ATOM 1036 N N . PRO A 1 136 ? 16.068 0.405 -30.328 1.00 48.72 136 PRO A N 1
ATOM 1037 C CA . PRO A 1 136 ? 14.794 1.117 -30.374 1.00 48.72 136 PRO A CA 1
ATOM 1038 C C . PRO A 1 136 ? 14.857 2.206 -31.460 1.00 48.72 136 PRO A C 1
ATOM 1040 O O . PRO A 1 136 ? 15.758 3.044 -31.436 1.00 48.72 136 PRO A O 1
ATOM 1043 N N . THR A 1 137 ? 13.927 2.160 -32.420 1.00 53.28 137 THR A N 1
ATOM 1044 C CA . THR A 1 137 ? 13.751 3.161 -33.495 1.00 53.28 137 THR A CA 1
ATOM 1045 C C . THR A 1 137 ? 13.177 4.474 -32.995 1.00 53.28 137 THR A C 1
ATOM 1047 O O . THR A 1 137 ? 12.241 4.400 -32.164 1.00 53.28 137 THR A O 1
#

Secondary structure (DSSP, 8-state):
-------------------S--S----HHHH--PPB--EEEETT-PPPGGGGBTTTTTSPTT-EEEESS----SS-EEEEEEEEEE-TTS-EEEEEEEEEEE----HHHH----BPPP---TTPPP-GGG-BTT---